Protein AF-A0A7V3FZA0-F1 (afdb_monomer)

Foldseek 3Di:
DDALQVVDDDFPDQDAPPPDPDQCDVVHSCDPPDDDQQAAADFQPLSVRPLQSVLLVCLQVLSLVSSLVSLVSNLVNNVLDDQSNLQSQLSNLCSQLSSCVVVVNQQSNLVSLQSSLVSLPPHPCDTSQDRSVVSNVVSNCCNVPNQDPPHDHDDGHDRPPDD

Radius of gyration: 15.25 Å; Cα contacts (8 Å, |Δi|>4): 244; chains: 1; bounding box: 34×43×39 Å

Structure (mmCIF, N/CA/C/O backbone):
data_AF-A0A7V3FZA0-F1
#
_entry.id   AF-A0A7V3FZA0-F1
#
loop_
_atom_site.group_PDB
_atom_site.id
_atom_site.type_symbol
_atom_site.label_atom_id
_atom_site.label_alt_id
_atom_site.label_comp_id
_atom_site.label_asym_id
_atom_site.label_entity_id
_atom_site.label_seq_id
_atom_site.pdbx_PDB_ins_code
_atom_site.Cartn_x
_atom_site.Cartn_y
_atom_site.Cartn_z
_atom_site.occupancy
_atom_site.B_iso_or_equiv
_atom_site.auth_seq_id
_atom_site.auth_comp_id
_atom_site.auth_asym_id
_atom_site.auth_atom_id
_atom_site.pdbx_PDB_model_num
ATOM 1 N N . MET A 1 1 ? -14.695 1.472 -9.750 1.00 66.31 1 MET A N 1
ATOM 2 C CA . MET A 1 1 ? -13.378 2.112 -9.561 1.00 66.31 1 MET A CA 1
ATOM 3 C C . MET A 1 1 ? -12.607 1.929 -10.857 1.00 66.31 1 MET A C 1
ATOM 5 O O . MET A 1 1 ? -12.518 0.789 -11.300 1.00 66.31 1 MET A O 1
ATOM 9 N N . ASN A 1 2 ? -12.116 2.993 -11.496 1.00 85.19 2 ASN A N 1
ATOM 10 C CA . ASN A 1 2 ? -11.244 2.815 -12.661 1.00 85.19 2 ASN A CA 1
ATOM 11 C C . ASN A 1 2 ? -9.875 2.332 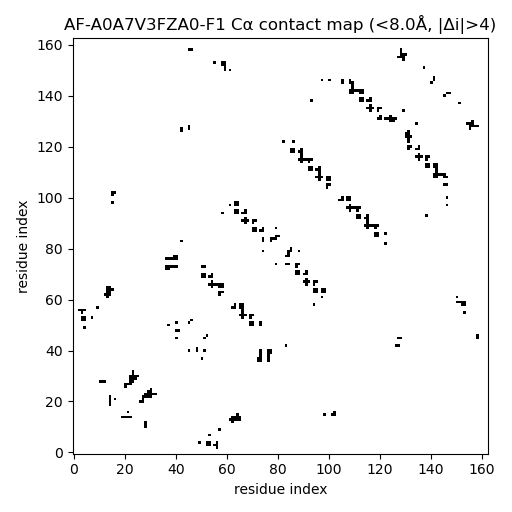-12.184 1.00 85.19 2 ASN A C 1
ATOM 13 O O . ASN A 1 2 ? -9.334 2.863 -11.217 1.00 85.19 2 ASN A O 1
ATOM 17 N N . ARG A 1 3 ? -9.357 1.299 -12.845 1.00 94.19 3 ARG A N 1
ATOM 18 C CA . ARG A 1 3 ? -8.027 0.753 -12.588 1.00 94.19 3 ARG A CA 1
ATOM 19 C C . ARG A 1 3 ? -6.960 1.610 -13.256 1.00 94.19 3 ARG A C 1
ATOM 21 O O . ARG A 1 3 ? -7.174 2.080 -14.371 1.00 94.19 3 ARG A O 1
ATOM 28 N N . LEU A 1 4 ? -5.827 1.784 -12.583 1.00 95.12 4 LEU A N 1
ATOM 29 C CA . LEU A 1 4 ? -4.661 2.514 -13.080 1.00 95.12 4 LEU A CA 1
ATOM 30 C C . LEU A 1 4 ? -3.923 1.712 -14.158 1.00 95.12 4 LEU A C 1
ATOM 32 O O . LEU A 1 4 ? -3.364 2.294 -15.082 1.00 95.12 4 LEU A O 1
ATOM 36 N N . VAL A 1 5 ? -3.965 0.377 -14.076 1.00 95.62 5 VAL A N 1
ATOM 37 C CA . VAL A 1 5 ? -3.334 -0.525 -15.048 1.00 95.62 5 VAL A CA 1
ATOM 38 C C . VAL A 1 5 ? -4.359 -1.547 -15.568 1.00 95.62 5 VAL A C 1
ATOM 40 O O . VAL A 1 5 ? -4.241 -2.744 -15.306 1.00 95.62 5 VAL A O 1
ATOM 43 N N . PRO A 1 6 ? -5.403 -1.119 -16.306 1.00 95.06 6 PRO A N 1
ATOM 44 C CA . PRO A 1 6 ? -6.553 -1.972 -16.623 1.00 95.06 6 PRO A CA 1
ATOM 45 C C . PRO A 1 6 ? -6.228 -3.145 -17.560 1.00 95.06 6 PRO A C 1
ATOM 47 O O . PRO A 1 6 ? -6.966 -4.126 -17.576 1.00 95.06 6 PRO A O 1
ATOM 50 N N . HIS A 1 7 ? -5.136 -3.062 -18.325 1.00 94.75 7 HIS A N 1
ATOM 51 C CA . HIS A 1 7 ? -4.714 -4.112 -19.255 1.00 94.75 7 HIS A CA 1
ATOM 52 C C . HIS A 1 7 ? -4.069 -5.322 -18.559 1.00 94.75 7 HIS A C 1
ATOM 54 O O . HIS A 1 7 ? -4.046 -6.405 -19.139 1.00 94.75 7 HIS A O 1
ATOM 60 N N . LEU A 1 8 ? -3.562 -5.170 -17.328 1.00 94.81 8 LEU A N 1
ATOM 61 C CA . LEU A 1 8 ? -3.079 -6.303 -16.537 1.00 94.81 8 LEU A CA 1
ATOM 62 C C . LEU A 1 8 ? -4.255 -6.942 -15.794 1.00 94.81 8 LEU A C 1
ATOM 64 O O . LEU A 1 8 ? -4.942 -6.229 -15.059 1.00 94.81 8 LEU A O 1
ATOM 68 N N . PRO A 1 9 ? -4.522 -8.249 -15.936 1.00 95.88 9 PRO A N 1
ATOM 69 C CA . PRO A 1 9 ? -5.612 -8.894 -15.214 1.00 95.88 9 PRO A CA 1
ATOM 70 C C . PRO A 1 9 ? -5.324 -8.933 -13.708 1.00 95.88 9 PRO A C 1
ATOM 72 O O . PRO A 1 9 ? -4.178 -9.073 -13.285 1.00 95.88 9 PRO A O 1
ATOM 75 N N . LEU A 1 10 ? -6.374 -8.832 -12.888 1.00 96.50 10 LEU A N 1
ATOM 76 C CA . LEU A 1 10 ? -6.249 -9.151 -11.465 1.00 96.50 10 LEU A CA 1
ATOM 77 C C . LEU A 1 10 ? -6.050 -10.669 -11.299 1.00 96.50 10 LEU A C 1
ATOM 79 O O . LEU A 1 10 ? -6.576 -11.439 -12.109 1.00 96.50 10 LEU A O 1
ATOM 83 N N . PRO A 1 11 ? -5.344 -11.116 -10.247 1.00 95.62 11 PRO A N 1
ATOM 84 C CA . PRO A 1 11 ? -5.223 -12.532 -9.931 1.00 95.62 11 PRO A CA 1
ATOM 85 C C . PRO A 1 11 ? -6.598 -13.203 -9.755 1.00 95.62 11 PRO A C 1
ATOM 87 O O . PRO A 1 11 ? -7.563 -12.554 -9.333 1.00 95.62 11 PRO A O 1
ATOM 90 N N . PRO A 1 12 ? -6.708 -14.519 -10.012 1.00 94.56 12 PRO A N 1
ATOM 91 C CA . PRO A 1 12 ? -7.972 -15.245 -9.882 1.00 94.56 12 PRO A CA 1
ATOM 92 C C . PRO A 1 12 ? -8.510 -15.262 -8.442 1.00 94.56 12 PRO A C 1
ATOM 94 O O . PRO A 1 12 ? -9.707 -15.436 -8.231 1.00 94.56 12 PRO A O 1
ATOM 97 N N . TYR A 1 13 ? -7.643 -15.072 -7.443 1.00 94.31 13 TYR A N 1
ATOM 98 C CA . TYR A 1 13 ? -8.015 -14.919 -6.039 1.00 94.31 13 TYR A CA 1
ATOM 99 C C . TYR A 1 13 ? -6.981 -14.071 -5.298 1.00 94.31 13 TYR A C 1
ATOM 101 O O . TYR A 1 13 ? -5.806 -14.088 -5.653 1.00 94.31 13 TYR A O 1
ATOM 109 N N . GLY A 1 14 ? -7.415 -13.376 -4.244 1.00 96.06 14 GLY A N 1
ATOM 110 C CA . GLY A 1 14 ? -6.511 -12.741 -3.285 1.00 96.06 14 GLY A CA 1
ATOM 111 C C . GLY A 1 14 ? -6.048 -13.747 -2.237 1.00 96.06 14 GLY A C 1
ATOM 112 O O . GLY A 1 14 ? -6.866 -14.437 -1.618 1.00 96.06 14 GLY A O 1
ATOM 113 N N . PHE A 1 15 ? -4.743 -13.860 -2.041 1.00 97.44 15 PHE A N 1
ATOM 114 C CA . PHE A 1 15 ? -4.156 -14.799 -1.108 1.00 97.44 15 PHE A CA 1
ATOM 115 C C . PHE A 1 15 ? -4.384 -14.360 0.337 1.00 97.44 15 PHE A C 1
ATOM 117 O O . PHE A 1 15 ? -4.142 -13.224 0.746 1.00 97.44 15 PHE A O 1
ATOM 124 N N . VAL A 1 16 ? -4.833 -15.319 1.143 1.00 96.12 16 VAL A N 1
ATOM 125 C CA . VAL A 1 16 ? -4.957 -15.178 2.590 1.00 96.12 16 VAL A CA 1
ATOM 126 C C . VAL A 1 16 ? -4.275 -16.392 3.214 1.00 96.12 16 VAL A C 1
ATOM 128 O O . VAL A 1 16 ? -4.744 -17.517 3.001 1.00 96.12 16 VAL A O 1
ATOM 131 N N . PRO A 1 17 ? -3.188 -16.208 3.989 1.00 93.44 17 PRO A N 1
ATOM 132 C CA . PRO A 1 17 ? -2.478 -17.339 4.567 1.00 93.44 17 PRO A CA 1
ATOM 133 C C . PRO A 1 17 ? -3.405 -18.187 5.439 1.00 93.44 17 PRO A C 1
ATOM 135 O O . PRO A 1 17 ? -4.108 -17.647 6.300 1.00 93.44 17 PRO A O 1
ATOM 138 N N . GLY A 1 18 ? -3.389 -19.500 5.198 1.00 92.19 18 GLY A N 1
ATOM 139 C CA . GLY A 1 18 ? -4.248 -20.484 5.860 1.00 92.19 18 GLY A CA 1
ATOM 140 C C . GLY A 1 18 ? -5.624 -20.693 5.216 1.00 92.19 18 GLY A C 1
ATOM 141 O O . GLY A 1 18 ? -6.396 -21.483 5.746 1.00 92.19 18 GLY A O 1
ATOM 142 N N . ARG A 1 19 ? -5.951 -20.010 4.107 1.00 91.19 19 ARG A N 1
ATOM 143 C CA . ARG A 1 19 ? -7.230 -20.200 3.391 1.00 91.19 19 ARG A CA 1
ATOM 144 C C . ARG A 1 19 ? -7.077 -20.809 2.002 1.00 91.19 19 ARG A C 1
ATOM 146 O O . ARG A 1 19 ? -7.845 -21.695 1.650 1.00 91.19 19 ARG A O 1
ATOM 153 N N . ASN A 1 20 ? -6.092 -20.348 1.234 1.00 90.75 20 ASN A N 1
ATOM 154 C CA . ASN A 1 20 ? -5.901 -20.754 -0.160 1.00 90.75 20 ASN A CA 1
ATOM 155 C C . ASN A 1 20 ? -4.471 -21.274 -0.370 1.00 90.75 20 ASN A C 1
ATOM 157 O O . ASN A 1 20 ? -3.600 -21.075 0.481 1.00 90.75 20 ASN A O 1
ATOM 161 N N . VAL A 1 21 ? -4.219 -21.911 -1.517 1.00 92.44 21 VAL A N 1
ATOM 162 C CA . VAL A 1 21 ? -2.866 -22.319 -1.924 1.00 92.44 21 VAL A CA 1
ATOM 163 C C . VAL A 1 21 ? -1.978 -21.082 -2.053 1.00 92.44 21 VAL A C 1
ATOM 165 O O . VAL A 1 21 ? -2.390 -20.054 -2.602 1.00 92.44 21 VAL A O 1
ATOM 168 N N . HIS A 1 22 ? -0.761 -21.185 -1.521 1.00 94.25 22 HIS A N 1
ATOM 169 C CA . HIS A 1 22 ? 0.222 -20.111 -1.591 1.00 94.25 22 HIS A CA 1
ATOM 170 C C . HIS A 1 22 ? 0.546 -19.774 -3.058 1.00 94.25 22 HIS A C 1
ATOM 172 O O . HIS A 1 22 ? 0.790 -20.706 -3.826 1.00 94.25 22 HIS A O 1
ATOM 178 N N . PRO A 1 23 ? 0.594 -18.491 -3.467 1.00 93.56 23 PRO A N 1
ATOM 179 C CA . PRO A 1 23 ? 0.698 -18.115 -4.878 1.00 93.56 23 PRO A CA 1
ATOM 180 C C . PRO A 1 23 ? 1.907 -18.701 -5.604 1.00 93.56 23 PRO A C 1
ATOM 182 O O . PRO A 1 23 ? 1.784 -19.063 -6.766 1.00 93.56 23 PRO A O 1
ATOM 185 N N . HIS A 1 24 ? 3.039 -18.867 -4.919 1.00 91.62 24 HIS A N 1
ATOM 186 C CA . HIS A 1 24 ? 4.264 -19.429 -5.504 1.00 91.62 24 HIS A CA 1
ATOM 187 C C . HIS A 1 24 ? 4.402 -20.954 -5.388 1.00 91.62 24 HIS A C 1
ATOM 189 O O . HIS A 1 24 ? 5.401 -21.506 -5.836 1.00 91.62 24 HIS A O 1
ATOM 195 N N . HIS A 1 25 ? 3.447 -21.653 -4.770 1.00 92.50 25 HIS A N 1
ATOM 196 C CA . HIS A 1 25 ? 3.469 -23.119 -4.673 1.00 92.50 25 HIS A CA 1
ATOM 197 C C . HIS A 1 25 ? 2.713 -23.758 -5.842 1.00 92.50 25 HIS A C 1
ATOM 199 O O . HIS A 1 25 ? 1.873 -23.086 -6.437 1.00 92.50 25 HIS A O 1
ATOM 205 N N . PRO A 1 26 ? 2.934 -25.051 -6.153 1.00 93.62 26 PRO A N 1
ATOM 206 C CA . PRO A 1 26 ? 2.152 -25.757 -7.165 1.00 93.62 26 PRO A CA 1
ATOM 207 C C . PRO A 1 26 ? 0.640 -25.552 -6.994 1.00 93.62 26 PRO A C 1
ATOM 209 O O . PRO A 1 26 ? 0.094 -25.781 -5.916 1.00 93.62 26 PRO A O 1
ATOM 212 N N . GLY A 1 27 ? -0.026 -25.096 -8.060 1.00 89.25 27 GLY A N 1
ATOM 213 C CA . GLY A 1 27 ? -1.455 -24.747 -8.052 1.00 89.25 27 GLY A CA 1
ATOM 214 C C . GLY A 1 27 ? -1.778 -23.319 -7.588 1.00 89.25 27 GLY A C 1
ATOM 215 O O . GLY A 1 27 ? -2.943 -22.928 -7.605 1.00 89.25 27 GLY A O 1
ATOM 216 N N . GLY A 1 28 ? -0.774 -22.536 -7.191 1.00 93.06 28 GLY A N 1
ATOM 217 C CA . GLY A 1 28 ? -0.893 -21.109 -6.909 1.00 93.06 28 GLY A CA 1
ATOM 218 C C . GLY A 1 28 ? -0.853 -20.247 -8.174 1.00 93.06 28 GLY A C 1
ATOM 219 O O . GLY A 1 28 ? -0.285 -20.636 -9.194 1.00 93.06 28 GLY A O 1
ATOM 220 N N . HIS A 1 29 ? -1.445 -19.052 -8.109 1.00 92.31 29 HIS A N 1
ATOM 221 C CA . HIS A 1 29 ? -1.601 -18.173 -9.278 1.00 92.31 29 HIS A CA 1
ATOM 222 C C . HIS A 1 29 ? -0.309 -17.489 -9.767 1.00 92.31 29 HIS A C 1
ATOM 224 O O . HIS A 1 29 ? -0.332 -16.842 -10.809 1.00 92.31 29 HIS A O 1
ATOM 230 N N . SER A 1 30 ? 0.800 -17.644 -9.041 1.00 90.38 30 SER A N 1
ATOM 231 C CA . SER A 1 30 ? 2.135 -17.141 -9.399 1.00 90.38 30 SER A CA 1
ATOM 232 C C . SER A 1 30 ? 3.166 -18.275 -9.476 1.00 90.38 30 SER A C 1
ATOM 234 O O . SER A 1 30 ? 4.373 -18.040 -9.390 1.00 90.38 30 SER A O 1
ATOM 236 N N . HIS A 1 31 ? 2.711 -19.527 -9.576 1.00 90.94 31 HIS A N 1
ATOM 237 C CA . HIS A 1 31 ? 3.586 -20.689 -9.633 1.00 90.94 31 HIS A CA 1
ATOM 238 C C . HIS A 1 31 ? 4.310 -20.754 -10.978 1.00 90.94 31 HIS A C 1
ATOM 240 O O . HIS A 1 31 ? 3.675 -20.747 -12.029 1.00 90.94 31 HIS A O 1
ATOM 246 N N . GLY A 1 32 ? 5.641 -20.835 -10.940 1.00 86.25 32 GLY A N 1
ATOM 247 C CA . GLY A 1 32 ? 6.474 -20.852 -12.145 1.00 86.25 32 GLY A CA 1
ATOM 248 C C . GLY A 1 32 ? 6.594 -19.499 -12.854 1.00 86.25 32 GLY A C 1
ATOM 249 O O . GLY A 1 32 ? 7.241 -19.432 -13.893 1.00 86.25 32 GLY A O 1
ATOM 250 N N . ALA A 1 33 ? 6.009 -18.427 -12.307 1.00 85.12 33 ALA A N 1
ATOM 251 C CA . ALA A 1 33 ? 6.253 -17.078 -12.799 1.00 85.12 33 ALA A CA 1
ATOM 252 C C . ALA A 1 33 ? 7.701 -16.666 -12.490 1.00 85.12 33 ALA A C 1
ATOM 254 O O . ALA A 1 33 ? 8.181 -16.860 -11.369 1.00 85.12 33 ALA A O 1
ATOM 255 N N . GLU A 1 34 ? 8.395 -16.090 -13.472 1.00 77.44 34 GLU A N 1
ATOM 256 C CA . GLU A 1 34 ? 9.719 -15.516 -13.246 1.00 77.44 34 GLU A CA 1
ATOM 257 C C . GLU A 1 34 ? 9.612 -14.298 -12.323 1.00 77.44 34 GLU A C 1
ATOM 259 O O . GLU A 1 34 ? 8.917 -13.325 -12.618 1.00 77.44 34 GLU A O 1
ATOM 264 N N . HIS A 1 35 ? 10.328 -14.336 -11.200 1.00 68.69 35 HIS A N 1
ATOM 265 C CA . HIS A 1 35 ? 10.501 -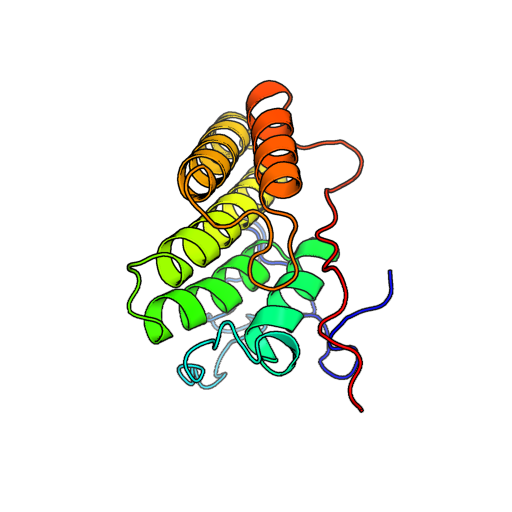13.167 -10.345 1.00 68.69 35 HIS A CA 1
ATOM 266 C C . HIS A 1 35 ? 11.600 -12.272 -10.916 1.00 68.69 35 HIS A C 1
ATOM 268 O O . HIS A 1 35 ? 12.768 -12.378 -10.542 1.00 68.69 35 HIS A O 1
ATOM 274 N N . SER A 1 36 ? 11.230 -11.371 -11.823 1.00 75.75 36 SER A N 1
ATOM 275 C CA . SER A 1 36 ? 12.112 -10.272 -12.207 1.00 75.75 36 SER A CA 1
ATOM 276 C C . SER A 1 36 ? 12.078 -9.186 -11.132 1.00 75.75 36 SER A C 1
ATOM 278 O O . SER A 1 36 ? 11.000 -8.709 -10.770 1.00 75.75 36 SER A O 1
ATOM 280 N N . VAL A 1 37 ? 13.245 -8.755 -10.651 1.00 77.69 37 VAL A N 1
ATOM 281 C CA . VAL A 1 37 ? 13.345 -7.554 -9.812 1.00 77.69 37 VAL A CA 1
ATOM 282 C C . VAL A 1 37 ? 12.885 -6.358 -10.657 1.00 77.69 37 VAL A C 1
ATOM 284 O O . VAL A 1 37 ? 13.453 -6.142 -11.732 1.00 77.69 37 VAL A O 1
ATOM 287 N N . PRO A 1 38 ? 11.857 -5.597 -10.235 1.00 88.38 38 PRO A N 1
ATOM 288 C CA . PRO A 1 38 ? 11.417 -4.441 -11.002 1.00 88.38 38 PRO A CA 1
ATOM 289 C C . PRO A 1 38 ? 12.518 -3.369 -11.017 1.00 88.38 38 PRO A C 1
ATOM 291 O O . PRO A 1 38 ? 13.305 -3.283 -10.069 1.00 88.38 38 PRO A O 1
ATOM 294 N N . PRO A 1 39 ? 12.578 -2.516 -12.054 1.00 88.94 39 PRO A N 1
ATOM 295 C CA . PRO A 1 39 ? 13.439 -1.344 -12.000 1.00 88.94 39 PRO A CA 1
ATOM 296 C C . PRO A 1 39 ? 13.052 -0.454 -10.801 1.00 88.94 39 PRO A C 1
ATOM 298 O O . PRO A 1 39 ? 11.875 -0.427 -10.417 1.00 88.94 39 PRO A O 1
ATOM 301 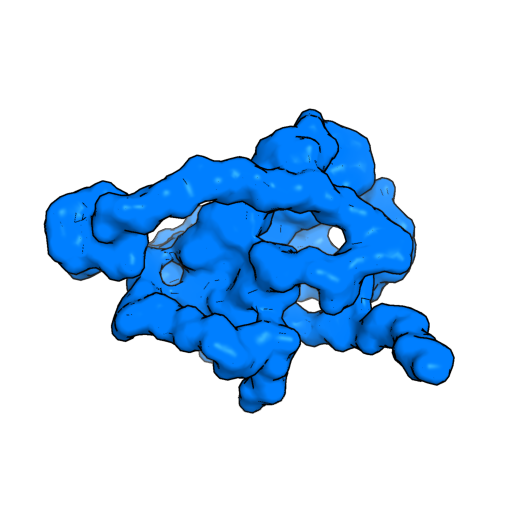N N . PRO A 1 40 ? 14.006 0.287 -10.208 1.00 92.19 40 PRO A N 1
ATOM 302 C CA . PRO A 1 40 ? 13.716 1.177 -9.090 1.00 92.19 40 PRO A CA 1
ATOM 303 C C . PRO A 1 40 ? 12.643 2.217 -9.443 1.00 92.19 40 PRO A C 1
ATOM 305 O O . PRO A 1 40 ? 12.649 2.794 -10.532 1.00 92.19 40 PRO A O 1
ATOM 308 N N . LEU A 1 41 ? 11.738 2.483 -8.500 1.00 94.81 41 LEU A N 1
ATOM 309 C CA . LEU A 1 41 ? 10.746 3.552 -8.605 1.00 94.81 41 LEU A CA 1
ATOM 310 C C . LEU A 1 41 ? 11.442 4.924 -8.592 1.00 94.81 41 LEU A C 1
ATOM 312 O O . LEU A 1 41 ? 12.262 5.196 -7.716 1.00 94.81 41 LEU A O 1
ATOM 316 N N . SER A 1 42 ? 11.082 5.796 -9.535 1.00 94.06 42 SER A N 1
ATOM 317 C CA . SER A 1 42 ? 11.481 7.212 -9.556 1.00 94.06 42 SER A CA 1
ATOM 318 C C . SER A 1 42 ? 10.354 8.072 -8.992 1.00 94.06 42 SER A C 1
ATOM 320 O O . SER A 1 42 ? 9.189 7.887 -9.351 1.00 94.06 42 SER A O 1
ATOM 322 N N . ALA A 1 43 ? 10.701 9.028 -8.128 1.00 91.56 43 ALA A N 1
ATOM 323 C CA . ALA A 1 43 ? 9.740 9.972 -7.563 1.00 91.56 43 ALA A CA 1
ATOM 324 C C . ALA A 1 43 ? 9.204 10.955 -8.617 1.00 91.56 43 ALA A C 1
ATOM 326 O O . ALA A 1 43 ? 8.077 11.427 -8.510 1.00 91.56 43 ALA A O 1
ATOM 327 N N . GLU A 1 44 ? 9.986 11.224 -9.658 1.00 91.25 44 GLU A N 1
ATOM 328 C CA . GLU A 1 44 ? 9.686 12.169 -10.732 1.00 91.25 44 GLU A CA 1
ATOM 329 C C . GLU A 1 44 ? 8.864 11.544 -11.859 1.00 91.25 44 GLU A C 1
ATOM 331 O O . GLU A 1 44 ? 8.334 12.282 -12.678 1.00 91.25 44 GLU A O 1
ATOM 336 N N . ARG A 1 45 ? 8.790 10.207 -11.945 1.00 93.44 45 ARG A N 1
ATOM 337 C CA . ARG A 1 45 ? 8.099 9.467 -13.024 1.00 93.44 45 ARG A CA 1
ATOM 338 C C . ARG A 1 45 ? 7.295 8.278 -12.496 1.00 93.44 45 ARG A C 1
ATOM 340 O O . ARG A 1 45 ? 7.144 7.255 -13.163 1.00 93.44 45 ARG A O 1
ATOM 347 N N . TRP A 1 46 ? 6.781 8.385 -11.274 1.00 94.81 46 TRP A N 1
ATOM 348 C CA . TRP A 1 46 ? 6.098 7.283 -10.586 1.00 94.81 46 TRP A CA 1
ATOM 349 C C . TRP A 1 46 ? 4.872 6.751 -11.338 1.00 94.81 46 TRP A C 1
ATOM 351 O O . TRP A 1 46 ? 4.563 5.564 -11.245 1.00 94.81 46 TRP A O 1
ATOM 361 N N . TRP A 1 47 ? 4.202 7.604 -12.119 1.00 94.44 47 TRP A N 1
ATOM 362 C CA . TRP A 1 47 ? 3.040 7.247 -12.942 1.00 94.44 47 TRP A CA 1
ATOM 363 C C . TRP A 1 47 ? 3.390 6.357 -14.142 1.00 94.44 47 TRP A C 1
ATOM 365 O O . TRP A 1 47 ? 2.498 5.868 -14.826 1.00 94.44 47 TRP A O 1
ATOM 375 N N . GLU A 1 48 ? 4.672 6.138 -14.422 1.00 93.94 48 GLU A N 1
ATOM 376 C CA . GLU A 1 48 ? 5.125 5.182 -15.436 1.00 93.94 48 GLU A CA 1
ATOM 377 C C . GLU A 1 48 ? 5.487 3.824 -14.817 1.00 93.94 48 GLU A C 1
ATOM 379 O O . GLU A 1 48 ? 5.676 2.835 -15.525 1.00 93.94 48 GLU A O 1
ATOM 384 N N . CYS A 1 49 ? 5.576 3.744 -13.484 1.00 95.50 49 CYS A N 1
ATOM 385 C CA . CYS A 1 49 ? 5.958 2.523 -12.792 1.00 95.5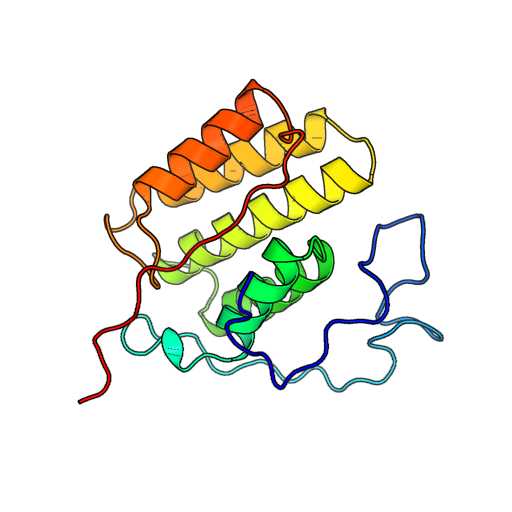0 49 CYS A CA 1
ATOM 386 C C . CYS A 1 49 ? 4.765 1.564 -12.686 1.00 95.50 49 CYS A C 1
ATOM 388 O O . CYS A 1 49 ? 3.986 1.593 -11.732 1.00 95.50 49 CYS A O 1
ATOM 390 N N . VAL A 1 50 ? 4.645 0.670 -13.667 1.00 95.31 50 VAL A N 1
ATOM 391 C CA . VAL A 1 50 ? 3.560 -0.319 -13.735 1.00 95.31 50 VAL A CA 1
ATOM 392 C C . VAL A 1 50 ? 3.416 -1.156 -12.450 1.00 95.31 50 VAL A C 1
ATOM 394 O O . VAL A 1 50 ? 2.290 -1.236 -11.957 1.00 95.31 50 VAL A O 1
ATOM 397 N N . PRO A 1 51 ? 4.480 -1.725 -11.838 1.00 96.00 51 PRO A N 1
ATOM 398 C CA . PRO A 1 51 ? 4.338 -2.483 -10.589 1.00 96.00 51 PRO A CA 1
ATOM 399 C C . PRO A 1 51 ? 3.775 -1.650 -9.430 1.00 96.00 51 PRO A C 1
ATOM 401 O O . PRO A 1 51 ? 2.981 -2.148 -8.634 1.00 96.00 51 PRO A O 1
ATOM 404 N N . TYR A 1 52 ? 4.142 -0.367 -9.356 1.00 97.62 52 TYR A N 1
ATOM 405 C CA . TYR A 1 52 ? 3.657 0.544 -8.321 1.00 97.62 52 TYR A CA 1
ATOM 406 C C . TYR A 1 52 ? 2.154 0.798 -8.468 1.00 97.62 52 TYR A C 1
ATOM 408 O O . TYR A 1 52 ? 1.392 0.597 -7.517 1.00 97.62 52 TYR A O 1
ATOM 416 N N . LEU A 1 53 ? 1.731 1.170 -9.680 1.00 97.19 53 LEU A N 1
ATOM 417 C CA . LEU A 1 53 ? 0.332 1.438 -10.013 1.00 97.19 53 LEU A CA 1
ATOM 418 C C . LEU A 1 53 ? -0.543 0.185 -9.904 1.00 97.19 53 LEU A C 1
ATOM 420 O O . LEU A 1 53 ? -1.667 0.251 -9.406 1.00 97.19 53 LEU A O 1
ATOM 424 N N . PHE A 1 54 ? -0.027 -0.971 -10.321 1.00 97.38 54 PHE A N 1
ATOM 425 C CA . PHE A 1 54 ? -0.746 -2.234 -10.203 1.00 97.38 54 PHE A CA 1
ATOM 426 C C . PHE A 1 54 ? -0.897 -2.670 -8.738 1.00 97.38 54 PHE A C 1
ATOM 428 O O . PHE A 1 54 ? -1.949 -3.181 -8.369 1.00 97.38 54 PHE A O 1
ATOM 435 N N . GLY A 1 55 ? 0.078 -2.387 -7.866 1.00 98.12 55 GLY A N 1
ATOM 436 C CA . GLY A 1 55 ? -0.077 -2.576 -6.418 1.00 98.12 55 GLY A CA 1
ATOM 437 C C . GLY A 1 55 ? -1.247 -1.775 -5.828 1.00 98.12 55 GLY A C 1
ATOM 438 O O . GLY A 1 55 ? -1.986 -2.284 -4.984 1.00 98.12 55 GLY A O 1
ATOM 439 N N . ILE A 1 56 ? -1.486 -0.554 -6.321 1.00 98.38 56 ILE A N 1
ATOM 440 C CA . ILE A 1 56 ? -2.641 0.271 -5.924 1.00 98.38 56 ILE A CA 1
ATOM 441 C C . ILE A 1 56 ? -3.951 -0.357 -6.418 1.00 98.38 56 ILE A C 1
ATOM 443 O O . ILE A 1 56 ? -4.906 -0.466 -5.646 1.00 98.38 56 ILE A O 1
ATOM 447 N N . ASP A 1 57 ? -3.992 -0.829 -7.669 1.00 98.25 57 ASP A N 1
ATOM 448 C CA . ASP A 1 57 ? -5.140 -1.576 -8.198 1.00 98.25 57 ASP A CA 1
ATOM 449 C C . ASP A 1 57 ? -5.458 -2.804 -7.338 1.00 98.25 57 ASP A C 1
ATOM 451 O O . ASP A 1 57 ? -6.612 -3.001 -6.951 1.00 98.25 57 ASP A O 1
ATOM 455 N N . LEU A 1 58 ? -4.440 -3.609 -7.018 1.00 98.56 58 LEU A N 1
ATOM 456 C CA . LEU A 1 58 ? -4.558 -4.809 -6.192 1.00 98.56 58 LEU A CA 1
ATOM 457 C C . LEU A 1 58 ? -5.121 -4.470 -4.809 1.00 98.56 58 LEU A C 1
ATOM 459 O O . LEU A 1 58 ? -6.105 -5.079 -4.379 1.00 98.56 58 LEU A O 1
ATOM 463 N N . PHE A 1 59 ? -4.566 -3.455 -4.141 1.00 98.62 59 PHE A N 1
ATOM 464 C CA . PHE A 1 59 ? -5.045 -3.010 -2.834 1.00 98.62 59 PHE A CA 1
ATOM 465 C C . PHE A 1 59 ? -6.517 -2.585 -2.892 1.00 98.62 59 PHE A C 1
ATOM 467 O O . PHE A 1 59 ? -7.331 -3.070 -2.106 1.00 98.62 59 PHE A O 1
ATOM 474 N N . ASN A 1 60 ? -6.876 -1.743 -3.865 1.00 98.12 60 ASN A N 1
ATOM 475 C CA . ASN A 1 60 ? -8.232 -1.211 -4.023 1.00 98.12 60 ASN A CA 1
ATOM 476 C C . ASN A 1 60 ? -9.277 -2.285 -4.355 1.00 98.12 60 ASN A C 1
ATOM 478 O O . ASN A 1 60 ? -10.465 -2.079 -4.116 1.00 98.12 60 ASN A O 1
ATOM 482 N N . HIS A 1 61 ? -8.849 -3.437 -4.877 1.00 97.56 61 HIS A N 1
ATOM 483 C CA . HIS A 1 61 ? -9.713 -4.592 -5.136 1.00 97.56 61 HIS A CA 1
ATOM 484 C C . HIS A 1 61 ? -9.613 -5.671 -4.041 1.00 97.56 61 HIS A C 1
ATOM 486 O O . HIS A 1 61 ? -10.213 -6.739 -4.154 1.00 97.56 61 HIS A O 1
ATOM 492 N N . GLY A 1 62 ? -8.896 -5.397 -2.948 1.00 97.19 62 GLY A N 1
ATOM 493 C CA . GLY A 1 62 ? -8.818 -6.269 -1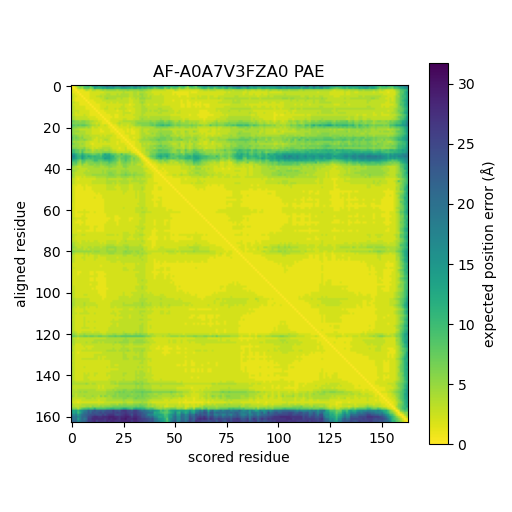.780 1.00 97.19 62 GLY A CA 1
ATOM 494 C C . GLY A 1 62 ? -7.829 -7.434 -1.894 1.00 97.19 62 GLY A C 1
ATOM 495 O O . GLY A 1 62 ? -7.917 -8.357 -1.075 1.00 97.19 62 GLY A O 1
ATOM 496 N N . TYR A 1 63 ? -6.910 -7.381 -2.864 1.00 98.19 63 TYR A N 1
ATOM 497 C CA . TYR A 1 63 ? -5.776 -8.293 -3.073 1.00 98.19 63 TYR A CA 1
ATOM 498 C C . TYR A 1 63 ? -4.569 -7.802 -2.265 1.00 98.19 63 TYR A C 1
ATOM 500 O O . TYR A 1 63 ? -3.540 -7.382 -2.792 1.00 98.19 63 TYR A O 1
ATOM 508 N N . TYR A 1 64 ? -4.747 -7.739 -0.944 1.00 98.56 64 TYR A N 1
ATOM 509 C CA . TYR A 1 64 ? -3.798 -7.054 -0.067 1.00 98.56 64 TYR A CA 1
ATOM 510 C C . TYR A 1 64 ? -2.434 -7.743 -0.002 1.00 98.56 64 TYR A C 1
ATOM 512 O O . TYR A 1 64 ? -1.424 -7.067 0.147 1.00 98.56 64 TYR A O 1
ATOM 520 N N . TRP A 1 65 ? -2.384 -9.072 -0.104 1.00 98.25 65 TRP A N 1
ATOM 521 C CA . TRP A 1 65 ? -1.105 -9.778 -0.106 1.00 98.25 65 TRP A CA 1
ATOM 522 C C . TRP A 1 65 ? -0.344 -9.530 -1.411 1.00 98.25 65 TRP A C 1
ATOM 524 O O . TRP A 1 65 ? 0.848 -9.262 -1.395 1.00 98.25 65 TRP A O 1
ATOM 534 N N . GLU A 1 66 ? -1.036 -9.521 -2.542 1.00 98.19 66 GLU A N 1
ATOM 535 C CA . GLU A 1 66 ? -0.420 -9.263 -3.840 1.00 98.19 66 GLU A CA 1
ATOM 536 C C . GLU A 1 66 ? 0.057 -7.810 -3.951 1.00 98.19 66 GLU A C 1
ATOM 538 O O . GLU A 1 66 ? 1.130 -7.550 -4.492 1.00 98.19 66 GLU A O 1
ATOM 543 N N . ALA A 1 67 ? -0.699 -6.862 -3.386 1.00 98.50 67 ALA A N 1
ATOM 544 C CA . ALA A 1 67 ? -0.259 -5.475 -3.257 1.00 98.50 67 ALA A CA 1
ATOM 545 C C . ALA A 1 67 ? 1.001 -5.356 -2.384 1.00 98.50 67 ALA A C 1
ATOM 547 O O . ALA A 1 67 ? 1.926 -4.626 -2.739 1.00 98.50 67 ALA A O 1
ATOM 548 N N . HIS A 1 68 ? 1.056 -6.096 -1.266 1.00 98.50 68 HIS A N 1
ATOM 549 C CA . HIS A 1 68 ? 2.255 -6.198 -0.427 1.00 98.50 68 HIS A CA 1
ATOM 550 C C . HIS A 1 68 ? 3.447 -6.644 -1.272 1.00 98.50 68 HIS A C 1
ATOM 552 O O . HIS A 1 68 ? 4.454 -5.941 -1.281 1.00 98.50 68 HIS A O 1
ATOM 558 N N . GLU A 1 69 ? 3.350 -7.772 -1.976 1.00 96.75 69 GLU A N 1
ATOM 559 C CA . GLU A 1 69 ? 4.476 -8.328 -2.741 1.00 96.75 69 GLU A CA 1
ATOM 560 C C . GLU A 1 69 ? 4.949 -7.377 -3.847 1.00 96.75 69 GLU A C 1
ATOM 562 O O . GLU A 1 69 ? 6.151 -7.141 -3.992 1.00 96.75 69 GLU A O 1
ATOM 567 N N . ALA A 1 70 ? 4.011 -6.766 -4.581 1.00 96.06 70 ALA A N 1
ATOM 568 C CA . ALA A 1 70 ? 4.329 -5.796 -5.627 1.00 96.06 70 ALA A CA 1
ATOM 569 C C . ALA A 1 70 ? 5.159 -4.621 -5.079 1.00 96.06 70 ALA A C 1
ATOM 571 O O . ALA A 1 70 ? 6.149 -4.202 -5.687 1.00 96.06 70 ALA A O 1
ATOM 572 N N . TRP A 1 71 ? 4.790 -4.106 -3.904 1.00 98.31 71 TRP A N 1
ATOM 573 C CA . TRP A 1 71 ? 5.521 -3.018 -3.261 1.00 98.31 71 TRP A CA 1
ATOM 574 C C . TRP A 1 71 ? 6.803 -3.474 -2.555 1.00 98.31 71 TRP A C 1
ATOM 576 O O . TRP A 1 71 ? 7.750 -2.693 -2.504 1.00 98.31 71 TRP A O 1
ATOM 586 N N . GLU A 1 72 ? 6.887 -4.709 -2.051 1.00 97.44 72 GLU A N 1
ATOM 587 C CA . GLU A 1 72 ? 8.116 -5.275 -1.471 1.00 97.44 72 GLU A CA 1
ATOM 588 C C . GLU A 1 72 ? 9.219 -5.395 -2.533 1.00 97.44 72 GLU A C 1
ATOM 590 O O . GLU A 1 72 ? 10.356 -4.993 -2.274 1.00 97.44 72 GLU A O 1
ATOM 595 N N . GLY A 1 73 ? 8.880 -5.828 -3.753 1.00 95.19 73 GLY A N 1
ATOM 596 C CA . GLY A 1 73 ? 9.821 -5.847 -4.878 1.00 95.19 73 GLY A CA 1
ATOM 597 C C . GLY A 1 73 ? 10.404 -4.461 -5.186 1.00 95.19 73 GLY A C 1
ATOM 598 O O . GLY A 1 73 ? 11.620 -4.308 -5.315 1.00 95.19 73 GLY A O 1
ATOM 599 N N . LEU A 1 74 ? 9.559 -3.424 -5.220 1.00 97.19 74 LEU A N 1
ATOM 600 C CA . LEU A 1 74 ? 10.008 -2.036 -5.401 1.00 97.19 74 LEU A CA 1
ATOM 601 C C . LEU A 1 74 ? 10.816 -1.524 -4.206 1.00 97.19 74 LEU A C 1
ATOM 603 O O . LEU A 1 74 ? 11.820 -0.841 -4.385 1.00 97.19 74 LEU A O 1
ATOM 607 N N . TRP A 1 75 ? 10.410 -1.866 -2.983 1.00 97.94 75 TRP A N 1
ATOM 608 C CA . TRP A 1 75 ? 11.112 -1.467 -1.765 1.00 97.94 75 TRP A CA 1
ATOM 609 C C . TRP A 1 75 ? 12.546 -2.005 -1.746 1.00 97.94 75 TRP A C 1
ATOM 611 O O . TRP A 1 75 ? 13.467 -1.281 -1.362 1.00 97.94 75 TRP A O 1
ATOM 621 N N . GLN A 1 76 ? 12.747 -3.240 -2.214 1.00 96.12 76 GLN A N 1
ATOM 622 C CA . GLN A 1 76 ? 14.070 -3.831 -2.410 1.00 96.12 76 GLN A CA 1
ATOM 623 C C . GLN A 1 76 ? 14.851 -3.124 -3.525 1.00 96.12 76 GLN A C 1
ATOM 625 O O . GLN A 1 76 ? 15.990 -2.721 -3.291 1.00 96.12 76 GLN A O 1
ATOM 630 N N . ALA A 1 77 ? 14.236 -2.914 -4.694 1.00 95.19 77 ALA A N 1
ATOM 631 C CA . ALA A 1 77 ? 14.872 -2.249 -5.835 1.00 95.19 77 ALA A CA 1
ATOM 632 C C . ALA A 1 77 ? 15.312 -0.804 -5.527 1.00 95.19 77 ALA A C 1
ATOM 634 O O . ALA A 1 77 ? 16.351 -0.355 -6.002 1.00 95.19 77 ALA A O 1
ATOM 635 N N . CYS A 1 78 ? 14.565 -0.085 -4.685 1.00 95.38 78 CYS A N 1
ATOM 636 C CA . CYS A 1 78 ? 14.884 1.274 -4.238 1.00 95.38 78 CYS A CA 1
ATOM 637 C C . CYS A 1 78 ? 15.877 1.334 -3.061 1.00 95.38 78 CYS A C 1
ATOM 639 O O . CYS A 1 78 ? 16.077 2.404 -2.491 1.00 95.38 78 CYS A O 1
ATOM 641 N N . GLY A 1 79 ? 16.469 0.210 -2.644 1.00 95.25 79 GLY A N 1
ATOM 642 C CA . GLY A 1 79 ? 17.483 0.190 -1.585 1.00 95.25 79 GLY A CA 1
ATOM 643 C C . GLY A 1 79 ? 16.939 0.271 -0.155 1.00 95.25 79 GLY A C 1
ATOM 644 O O . GLY A 1 79 ? 17.720 0.407 0.778 1.00 95.25 79 GLY A O 1
ATOM 645 N N . ARG A 1 80 ? 15.619 0.136 0.050 1.00 95.75 80 ARG A N 1
ATOM 646 C CA . ARG A 1 80 ? 14.934 -0.047 1.353 1.00 95.75 80 ARG A CA 1
ATOM 647 C C . ARG A 1 80 ? 14.983 1.124 2.343 1.00 95.75 80 ARG A C 1
ATOM 649 O O . ARG A 1 80 ? 14.257 1.096 3.343 1.00 95.75 80 ARG A O 1
ATOM 656 N N . GLU A 1 81 ? 15.784 2.142 2.061 1.00 93.94 81 GLU A N 1
ATOM 657 C CA . GLU A 1 81 ? 16.069 3.287 2.926 1.00 93.94 81 GLU A CA 1
ATOM 658 C C . GLU A 1 81 ? 15.568 4.614 2.325 1.00 93.94 81 GLU A C 1
ATOM 660 O O . GLU A 1 81 ? 14.935 4.650 1.267 1.00 93.94 81 GLU A O 1
ATOM 665 N N . GLY A 1 82 ? 15.799 5.719 3.038 1.00 96.62 82 GLY A N 1
ATOM 666 C CA . GLY A 1 82 ? 15.390 7.056 2.607 1.00 96.62 82 GLY A CA 1
ATOM 667 C C . GLY A 1 82 ? 13.872 7.265 2.573 1.00 96.62 82 GLY A C 1
ATOM 668 O O . 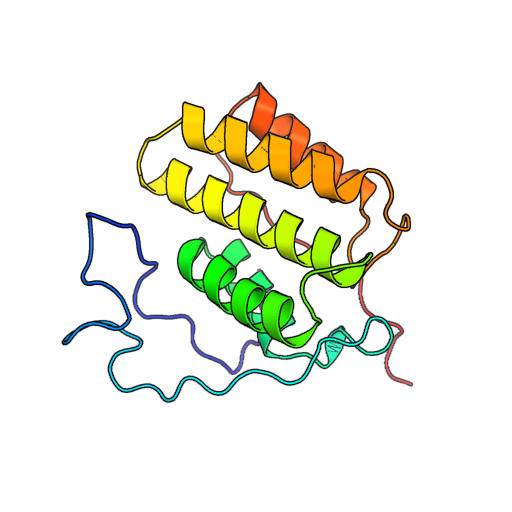GLY A 1 82 ? 13.091 6.508 3.153 1.00 96.62 82 GLY A O 1
ATOM 669 N N . GLU A 1 83 ? 13.436 8.339 1.918 1.00 97.56 83 GLU A N 1
ATOM 670 C CA . GLU A 1 83 ? 12.013 8.688 1.776 1.00 97.56 83 GLU A CA 1
ATOM 671 C C . GLU A 1 83 ? 11.238 7.627 0.993 1.00 97.56 83 GLU A C 1
ATOM 673 O O . GLU A 1 83 ? 10.214 7.140 1.469 1.00 97.56 83 GLU A O 1
ATOM 678 N N . MET A 1 84 ? 11.784 7.197 -0.148 1.00 97.38 84 MET A N 1
ATOM 679 C CA . MET A 1 84 ? 11.212 6.146 -0.993 1.00 97.38 84 MET A CA 1
ATOM 680 C C . MET A 1 84 ? 11.011 4.841 -0.213 1.00 97.38 84 MET A C 1
ATOM 682 O O . MET A 1 84 ? 9.920 4.265 -0.206 1.00 97.38 84 MET A O 1
ATOM 686 N N . GLY A 1 85 ? 12.050 4.400 0.504 1.00 97.88 85 GLY A N 1
ATOM 687 C CA . GLY A 1 85 ? 12.006 3.184 1.303 1.00 97.88 85 GLY A CA 1
ATOM 688 C C . GLY A 1 85 ? 10.985 3.263 2.435 1.00 97.88 85 GLY A C 1
ATOM 689 O O . GLY A 1 85 ? 10.209 2.327 2.631 1.00 97.88 85 GLY A O 1
ATOM 690 N N . ARG A 1 86 ? 10.937 4.388 3.162 1.00 98.44 86 ARG A N 1
ATOM 691 C CA . ARG A 1 86 ? 9.933 4.625 4.214 1.00 98.44 86 ARG A CA 1
ATOM 692 C C . ARG A 1 86 ? 8.515 4.629 3.650 1.00 98.44 86 ARG A C 1
ATOM 694 O O . ARG A 1 86 ? 7.645 3.968 4.220 1.00 98.44 86 ARG A O 1
ATOM 701 N N . PHE A 1 87 ? 8.298 5.305 2.525 1.00 98.62 87 PHE A N 1
ATOM 702 C CA . PHE A 1 87 ? 6.990 5.396 1.892 1.00 98.62 87 PHE A CA 1
ATOM 703 C C . PHE A 1 87 ? 6.460 4.025 1.463 1.00 98.62 87 PHE A C 1
ATOM 705 O O . PHE A 1 87 ? 5.373 3.630 1.893 1.00 98.62 87 PHE A O 1
ATOM 712 N N . LEU A 1 88 ? 7.250 3.273 0.685 1.00 98.62 88 LEU A N 1
ATOM 713 C CA . LEU A 1 88 ? 6.885 1.932 0.218 1.00 98.62 88 LEU A CA 1
ATOM 714 C C . LEU A 1 88 ? 6.669 0.978 1.394 1.00 98.62 88 LEU A C 1
ATOM 716 O O . LEU A 1 88 ? 5.684 0.245 1.428 1.00 98.62 88 LEU A O 1
ATOM 720 N N . LYS A 1 89 ? 7.523 1.041 2.422 1.00 98.75 89 LYS A N 1
ATOM 721 C CA . LYS A 1 89 ? 7.345 0.245 3.642 1.00 98.75 89 LYS A CA 1
ATOM 722 C C . LYS A 1 89 ? 6.043 0.581 4.370 1.00 98.75 89 LYS A C 1
ATOM 724 O O . LYS A 1 89 ? 5.430 -0.322 4.937 1.00 98.75 89 LYS A O 1
ATOM 729 N N . GLY A 1 90 ? 5.602 1.838 4.352 1.00 98.75 90 GLY A N 1
ATOM 730 C CA . GLY A 1 90 ? 4.297 2.233 4.878 1.00 98.75 90 GLY A CA 1
ATOM 731 C C . GLY A 1 90 ? 3.147 1.569 4.117 1.00 98.75 90 GLY A C 1
ATOM 732 O O . GLY A 1 90 ? 2.283 0.955 4.744 1.00 98.75 90 GLY A O 1
ATOM 733 N N . LEU A 1 91 ? 3.189 1.584 2.779 1.00 98.81 91 LEU A N 1
ATOM 734 C CA . LEU A 1 91 ? 2.193 0.911 1.934 1.00 98.81 91 LEU A CA 1
ATOM 735 C C . LEU A 1 91 ? 2.168 -0.604 2.184 1.00 98.81 91 LEU A C 1
ATOM 737 O O . LEU A 1 91 ? 1.101 -1.173 2.408 1.00 98.81 91 LEU A O 1
ATOM 741 N N . ILE A 1 92 ? 3.340 -1.242 2.267 1.00 98.88 92 ILE A N 1
ATOM 742 C CA . ILE A 1 92 ? 3.487 -2.664 2.618 1.00 98.88 92 ILE A CA 1
ATOM 743 C C . ILE A 1 92 ? 2.854 -2.961 3.986 1.00 98.88 92 ILE A C 1
ATOM 745 O O . ILE A 1 92 ? 2.141 -3.950 4.154 1.00 98.88 92 ILE A O 1
ATOM 749 N N . LYS A 1 93 ? 3.066 -2.102 4.994 1.00 98.88 93 LYS A N 1
ATOM 750 C CA . LYS A 1 93 ? 2.438 -2.278 6.313 1.00 98.88 93 LYS A CA 1
ATOM 751 C C . LYS A 1 93 ? 0.923 -2.110 6.250 1.00 98.88 93 LYS A C 1
ATOM 753 O O . LYS A 1 93 ? 0.224 -2.909 6.870 1.00 98.88 93 LYS A O 1
ATOM 758 N N . LEU A 1 94 ? 0.411 -1.140 5.499 1.00 98.88 94 LEU A N 1
ATOM 759 C CA . LEU A 1 94 ? -1.029 -0.960 5.326 1.00 98.88 94 LEU A CA 1
ATOM 760 C C . LEU A 1 94 ? -1.670 -2.157 4.596 1.00 98.88 94 LEU A C 1
ATOM 762 O O . LEU A 1 94 ? -2.706 -2.658 5.031 1.00 98.88 94 LEU A O 1
ATOM 766 N N . ALA A 1 95 ? -1.020 -2.686 3.558 1.00 98.81 95 ALA A N 1
ATOM 767 C CA . ALA A 1 95 ? -1.417 -3.926 2.891 1.00 98.81 95 ALA A CA 1
ATOM 768 C C . ALA A 1 95 ? -1.421 -5.119 3.859 1.00 98.81 95 ALA A C 1
ATOM 770 O O . ALA A 1 95 ? -2.409 -5.851 3.951 1.00 98.81 95 ALA A O 1
ATOM 771 N N . ALA A 1 96 ? -0.375 -5.269 4.673 1.00 98.75 96 ALA A N 1
ATOM 772 C CA . ALA A 1 96 ? -0.330 -6.300 5.703 1.00 98.75 96 ALA A CA 1
ATOM 773 C C . ALA A 1 96 ? -1.490 -6.170 6.709 1.00 98.75 96 ALA A C 1
ATOM 775 O O . ALA A 1 96 ? -2.052 -7.192 7.105 1.00 98.75 96 ALA A O 1
ATOM 776 N N . ALA A 1 97 ? -1.910 -4.952 7.078 1.00 98.81 97 ALA A N 1
ATOM 777 C CA . ALA A 1 97 ? -3.117 -4.746 7.884 1.00 98.81 97 ALA A CA 1
ATOM 778 C C . ALA A 1 97 ? -4.370 -5.296 7.175 1.00 98.81 97 ALA A C 1
ATOM 780 O O . ALA A 1 97 ? -5.155 -6.008 7.799 1.00 98.81 97 ALA A O 1
ATOM 781 N N . GLY A 1 98 ? -4.514 -5.078 5.864 1.00 98.62 98 GLY A N 1
ATOM 782 C CA . GLY A 1 98 ? -5.592 -5.664 5.058 1.00 98.62 98 GLY A CA 1
ATOM 783 C C . GLY A 1 98 ? -5.560 -7.196 5.032 1.00 98.62 98 GLY A C 1
ATOM 784 O O . GLY A 1 98 ? -6.596 -7.852 5.180 1.00 98.62 98 GLY A O 1
ATOM 785 N N . VAL A 1 99 ? -4.370 -7.802 4.952 1.00 98.50 99 VAL A N 1
ATOM 786 C CA . VAL A 1 99 ? -4.214 -9.262 5.097 1.00 98.50 99 VAL A CA 1
ATOM 787 C C . VAL A 1 99 ? -4.674 -9.718 6.485 1.00 98.50 99 VAL A C 1
ATOM 789 O O . VAL A 1 99 ? -5.424 -10.690 6.593 1.00 98.50 99 VAL A O 1
ATOM 792 N N . LYS A 1 100 ? -4.291 -9.014 7.561 1.00 98.44 100 LYS A N 1
ATOM 793 C CA . LYS A 1 100 ? -4.746 -9.333 8.928 1.00 98.44 100 LYS A CA 1
ATOM 794 C C . LYS A 1 100 ? -6.254 -9.197 9.092 1.00 98.44 100 LYS A C 1
ATOM 796 O O . LYS A 1 100 ? -6.848 -10.047 9.755 1.00 98.44 100 LYS A O 1
ATOM 801 N N . GLN A 1 101 ? -6.878 -8.226 8.427 1.00 98.25 101 GLN A N 1
ATOM 802 C CA . GLN A 1 101 ? -8.331 -8.116 8.389 1.00 98.25 101 GLN A CA 1
ATOM 803 C C . GLN A 1 101 ? -8.950 -9.361 7.752 1.00 98.25 101 GLN A C 1
ATOM 805 O O . GLN A 1 101 ? -9.848 -9.973 8.326 1.00 98.25 101 GLN A O 1
ATOM 810 N N . ARG A 1 102 ? -8.437 -9.795 6.593 1.00 97.25 102 ARG A N 1
ATOM 811 C CA . ARG A 1 102 ? -8.912 -11.024 5.938 1.00 97.25 102 ARG A CA 1
ATOM 812 C C . ARG A 1 102 ? -8.704 -12.258 6.814 1.00 97.25 102 ARG A C 1
ATOM 814 O O . ARG A 1 102 ? -9.523 -13.165 6.757 1.00 97.25 102 ARG A O 1
ATOM 821 N N . GLN A 1 103 ? -7.662 -12.287 7.642 1.00 97.00 103 GLN A N 1
ATOM 822 C CA . GLN A 1 103 ? -7.403 -13.365 8.601 1.00 97.00 103 GLN A CA 1
ATOM 823 C C . GLN A 1 103 ? -8.261 -13.300 9.877 1.00 97.00 103 GLN A C 1
ATOM 825 O O . GLN A 1 103 ? -8.199 -14.240 10.664 1.00 97.00 103 GLN A O 1
ATOM 830 N N . GLY A 1 104 ? -9.030 -12.229 10.109 1.00 96.88 104 GLY A N 1
ATOM 831 C CA . GLY A 1 104 ? -9.772 -12.033 11.359 1.00 96.88 104 GLY A CA 1
ATOM 832 C C . GLY A 1 104 ? -8.867 -11.744 12.563 1.00 96.88 104 GLY A C 1
ATOM 833 O O . GLY A 1 104 ? -9.166 -12.178 13.670 1.00 96.88 104 GLY A O 1
ATOM 834 N N . LYS A 1 105 ? -7.732 -11.062 12.350 1.00 98.00 105 LYS A N 1
ATOM 835 C CA . LYS A 1 105 ? -6.730 -10.752 13.387 1.00 98.00 105 LYS A CA 1
ATOM 836 C C . LYS A 1 105 ? -6.715 -9.247 13.709 1.00 98.00 105 LYS A C 1
ATOM 838 O O . LYS A 1 105 ? -5.839 -8.549 13.190 1.00 98.00 105 LYS A O 1
ATOM 843 N N . PRO A 1 106 ? -7.644 -8.738 14.543 1.00 97.69 106 PRO A N 1
ATOM 844 C CA . PRO A 1 106 ? -7.820 -7.300 14.775 1.00 97.69 106 PRO A CA 1
ATOM 845 C C . PRO A 1 106 ? -6.576 -6.623 15.368 1.00 97.69 106 PRO A C 1
ATOM 847 O O . PRO A 1 106 ? -6.173 -5.574 14.875 1.00 97.69 106 PRO A O 1
ATOM 850 N N . ASP A 1 107 ? -5.883 -7.257 16.318 1.00 98.06 107 ASP A N 1
ATOM 851 C CA . ASP A 1 107 ? -4.641 -6.702 16.884 1.00 98.06 107 ASP A CA 1
ATOM 852 C C . ASP A 1 107 ? -3.569 -6.487 15.809 1.00 98.06 107 ASP A C 1
ATOM 854 O O . ASP A 1 107 ? -2.846 -5.489 15.803 1.00 98.06 107 ASP A O 1
ATOM 858 N N . GLY A 1 108 ? -3.505 -7.414 14.847 1.00 98.25 108 GLY A N 1
ATOM 859 C CA . GLY A 1 108 ? -2.625 -7.311 13.693 1.00 98.25 108 GLY A CA 1
ATOM 860 C C . GLY A 1 108 ? -3.000 -6.139 12.788 1.00 98.25 108 GLY A C 1
ATOM 861 O O . GLY A 1 108 ? -2.109 -5.415 12.351 1.00 98.25 108 GLY A O 1
ATOM 862 N N . VAL A 1 109 ? -4.294 -5.921 12.538 1.00 98.75 109 VAL A N 1
ATOM 863 C CA . VAL A 1 109 ? -4.781 -4.760 11.774 1.00 98.75 109 VAL A CA 1
ATOM 864 C C . VAL A 1 109 ? -4.298 -3.468 12.428 1.00 98.75 109 VAL A C 1
ATOM 866 O O . VAL A 1 109 ? -3.624 -2.666 11.779 1.00 98.75 109 VAL A O 1
ATOM 869 N N . CYS A 1 110 ? -4.579 -3.303 13.723 1.00 98.62 110 CYS A N 1
ATOM 870 C CA . CYS A 1 110 ? -4.269 -2.077 14.449 1.00 98.62 110 CYS A CA 1
ATOM 871 C C . CYS A 1 110 ? -2.759 -1.810 14.502 1.00 98.62 110 CYS A C 1
ATOM 873 O O . CYS A 1 110 ? -2.309 -0.691 14.238 1.00 98.62 110 CYS A O 1
ATOM 875 N N . TRP A 1 111 ? -1.959 -2.844 14.785 1.00 98.50 111 TRP A N 1
ATOM 876 C CA . TRP A 1 111 ? -0.503 -2.725 14.854 1.00 98.50 111 TRP A CA 1
ATOM 877 C C . TRP A 1 111 ? 0.109 -2.330 13.507 1.00 98.50 111 TRP A C 1
ATOM 879 O O . TRP A 1 111 ? 0.905 -1.391 13.433 1.00 98.50 111 TRP A O 1
ATOM 889 N N . HIS A 1 112 ? -0.268 -3.025 12.432 1.00 98.75 112 HIS A N 1
ATOM 890 C CA . HIS A 1 112 ? 0.289 -2.776 11.106 1.00 98.75 112 HIS A CA 1
ATOM 891 C C . HIS A 1 112 ? -0.111 -1.392 10.579 1.00 98.75 112 HIS A C 1
ATOM 893 O O . HIS A 1 112 ? 0.749 -0.674 10.067 1.00 98.75 112 HIS A O 1
ATOM 899 N N . ALA A 1 113 ? -1.368 -0.981 10.776 1.00 98.75 113 ALA A N 1
ATOM 900 C CA . ALA A 1 113 ? -1.834 0.346 10.388 1.00 98.75 113 ALA A CA 1
ATOM 901 C C . ALA A 1 113 ? -1.107 1.458 11.161 1.00 98.75 113 ALA A C 1
ATOM 903 O O . ALA A 1 113 ? -0.595 2.396 10.553 1.00 98.75 113 ALA A O 1
ATOM 904 N N . ARG A 1 114 ? -0.938 1.321 12.484 1.00 98.75 114 ARG A N 1
ATOM 905 C CA . ARG A 1 114 ? -0.166 2.290 13.280 1.00 98.75 114 ARG A CA 1
ATOM 906 C C . ARG A 1 114 ? 1.263 2.442 12.757 1.00 98.75 114 ARG A C 1
ATOM 908 O O . ARG A 1 114 ? 1.751 3.562 12.614 1.00 98.75 114 ARG A O 1
ATOM 915 N N . ARG A 1 115 ? 1.929 1.320 12.460 1.00 98.75 115 ARG A N 1
ATOM 916 C CA . ARG A 1 115 ? 3.294 1.326 11.915 1.00 98.75 115 ARG A CA 1
ATOM 917 C C . ARG A 1 115 ? 3.372 1.963 10.528 1.00 98.75 115 ARG A C 1
ATOM 919 O O . ARG A 1 115 ? 4.380 2.600 10.243 1.00 98.75 115 ARG A O 1
ATOM 926 N N . ALA A 1 116 ? 2.344 1.814 9.690 1.00 98.69 116 ALA A N 1
ATOM 927 C CA . ALA A 1 116 ? 2.275 2.499 8.401 1.00 98.69 116 ALA A CA 1
ATOM 928 C C . ALA A 1 116 ? 2.273 4.025 8.586 1.00 98.69 116 ALA A C 1
ATOM 930 O O . ALA A 1 116 ? 3.144 4.702 8.051 1.00 98.69 116 ALA A O 1
ATOM 931 N N . GLY A 1 117 ? 1.382 4.550 9.436 1.00 98.56 117 GLY A N 1
ATOM 932 C CA . GLY A 1 117 ? 1.314 5.988 9.719 1.00 98.56 117 GLY A CA 1
ATOM 933 C C . GLY A 1 117 ? 2.598 6.555 10.342 1.00 98.56 117 GLY A C 1
ATOM 934 O O . GLY A 1 117 ? 3.002 7.665 10.013 1.00 98.56 117 GLY A O 1
ATOM 935 N N . GLU A 1 118 ? 3.278 5.792 11.206 1.00 98.62 118 GLU A N 1
ATOM 936 C CA . GLU A 1 118 ? 4.582 6.169 11.782 1.00 98.62 118 GLU A CA 1
ATOM 937 C C . GLU A 1 118 ? 5.677 6.367 10.723 1.00 98.62 118 GLU A C 1
ATOM 939 O O . GLU A 1 118 ? 6.498 7.268 10.870 1.00 98.62 118 GLU A O 1
ATOM 944 N N . LEU A 1 119 ? 5.684 5.559 9.658 1.00 98.62 119 LEU A N 1
ATOM 945 C CA . LEU A 1 119 ? 6.686 5.640 8.589 1.00 98.62 119 LEU A CA 1
ATOM 946 C C . LEU A 1 119 ? 6.520 6.877 7.698 1.00 98.62 119 LEU A C 1
ATOM 948 O O . LEU A 1 119 ? 7.474 7.271 7.029 1.00 98.62 119 LEU A O 1
ATOM 952 N N . TRP A 1 120 ? 5.332 7.480 7.696 1.00 98.62 120 TRP A N 1
ATOM 953 C CA . TRP A 1 120 ? 4.968 8.573 6.800 1.00 98.62 120 TRP A CA 1
ATOM 954 C C . TRP A 1 120 ? 5.068 9.975 7.420 1.00 98.62 120 TRP A C 1
ATOM 956 O O . TRP A 1 120 ? 5.028 10.945 6.675 1.00 98.62 120 TRP A O 1
ATOM 966 N N . ARG A 1 121 ? 5.227 10.111 8.749 1.00 95.56 121 ARG A N 1
ATOM 967 C CA . ARG A 1 121 ? 5.136 11.413 9.456 1.00 95.56 121 ARG A CA 1
ATOM 968 C C . ARG A 1 121 ? 6.089 12.502 8.961 1.00 95.56 121 ARG A C 1
ATOM 970 O O . ARG A 1 121 ? 5.714 13.664 8.999 1.00 95.56 121 ARG A O 1
ATOM 977 N N . ASP A 1 122 ? 7.279 12.119 8.506 1.00 94.06 122 ASP A N 1
ATOM 978 C CA . ASP A 1 122 ? 8.333 13.046 8.070 1.00 94.06 122 ASP A CA 1
ATOM 979 C C . ASP A 1 122 ? 8.637 12.876 6.574 1.00 94.06 122 ASP A C 1
ATOM 981 O O . ASP A 1 122 ? 9.800 12.859 6.158 1.00 94.06 122 ASP A O 1
ATOM 985 N N . LEU A 1 123 ? 7.598 12.616 5.782 1.00 97.62 123 LEU A N 1
ATOM 986 C CA . LEU A 1 123 ? 7.676 12.630 4.326 1.00 97.62 123 LEU A CA 1
ATOM 987 C C . LEU A 1 123 ? 7.095 13.940 3.775 1.00 97.62 123 LEU A C 1
ATOM 989 O O . LEU A 1 123 ? 6.310 14.594 4.467 1.00 97.62 123 LEU A O 1
ATOM 993 N N . PRO A 1 124 ? 7.454 14.325 2.538 1.00 96.94 124 PRO A N 1
ATOM 994 C CA . PRO A 1 124 ? 6.855 15.479 1.872 1.00 96.94 124 PRO A CA 1
ATOM 995 C C . PRO A 1 124 ? 5.322 15.395 1.827 1.00 96.94 124 PRO A C 1
ATOM 997 O O . PRO A 1 124 ? 4.771 14.305 1.696 1.00 96.94 124 PRO A O 1
ATOM 1000 N N . GLU A 1 125 ? 4.632 16.542 1.876 1.00 95.56 125 GLU A N 1
ATOM 1001 C CA . GLU A 1 125 ? 3.155 16.606 1.864 1.00 95.56 125 GLU A CA 1
ATOM 1002 C C . GLU A 1 125 ? 2.549 15.840 0.679 1.00 95.56 125 GLU A C 1
ATOM 1004 O O . GLU A 1 125 ? 1.559 15.129 0.836 1.00 95.56 125 GLU A O 1
ATOM 1009 N N . MET A 1 126 ? 3.177 15.960 -0.495 1.00 95.69 126 MET A N 1
ATOM 1010 C CA . MET A 1 126 ? 2.854 15.196 -1.695 1.00 95.69 126 MET A CA 1
ATOM 1011 C C . MET A 1 126 ? 4.006 14.254 -2.023 1.00 95.69 126 MET A C 1
ATOM 1013 O O . MET A 1 126 ? 5.127 14.705 -2.258 1.00 95.69 126 MET A O 1
ATOM 1017 N N . PHE A 1 127 ? 3.731 12.954 -2.087 1.00 96.44 127 PHE A N 1
ATOM 1018 C CA . PHE A 1 127 ? 4.741 11.958 -2.426 1.00 96.44 127 PHE A CA 1
ATOM 1019 C C . PHE A 1 127 ? 4.131 10.818 -3.240 1.00 96.44 127 PHE A C 1
ATOM 1021 O O . PHE A 1 127 ? 3.137 10.219 -2.833 1.00 96.44 127 PHE A O 1
ATOM 1028 N N . LEU A 1 128 ? 4.717 10.534 -4.409 1.00 96.06 128 LEU A N 1
ATOM 1029 C CA . LEU A 1 128 ? 4.286 9.462 -5.320 1.00 96.06 128 LEU A CA 1
ATOM 1030 C C . LEU A 1 128 ? 2.780 9.483 -5.652 1.00 96.06 128 LEU A C 1
ATOM 1032 O O . LEU A 1 128 ? 2.120 8.452 -5.703 1.00 96.06 128 LEU A O 1
ATOM 1036 N N . GLY A 1 129 ? 2.217 10.677 -5.843 1.00 95.56 129 GLY A N 1
ATOM 1037 C CA . GLY A 1 129 ? 0.795 10.847 -6.155 1.00 95.56 129 GLY A CA 1
ATOM 1038 C C . GLY A 1 129 ? -0.131 10.804 -4.943 1.00 95.56 129 GLY A C 1
ATOM 1039 O O . GLY A 1 129 ? -1.335 10.949 -5.106 1.00 95.56 129 GLY A O 1
ATOM 1040 N N . PHE A 1 130 ? 0.384 10.655 -3.726 1.00 97.12 130 PHE A N 1
ATOM 1041 C CA . PHE A 1 130 ? -0.427 10.688 -2.515 1.00 97.12 130 PHE A CA 1
ATOM 1042 C C . PHE A 1 130 ? -0.221 11.976 -1.738 1.00 97.12 130 PHE A C 1
ATOM 1044 O O . PHE A 1 130 ? 0.911 12.429 -1.563 1.00 97.12 130 PHE A O 1
ATOM 1051 N N . LYS A 1 131 ? -1.319 12.506 -1.196 1.00 97.25 131 LYS A N 1
ATOM 1052 C CA . LYS A 1 131 ? -1.252 13.442 -0.084 1.00 97.25 131 LYS A CA 1
ATOM 1053 C C . LYS A 1 131 ? -0.957 12.647 1.185 1.00 97.25 131 LYS A C 1
ATOM 1055 O O . LYS A 1 131 ? -1.786 11.871 1.660 1.00 97.25 131 LYS A O 1
ATOM 1060 N N . VAL A 1 132 ? 0.255 12.785 1.708 1.00 97.88 132 VAL A N 1
ATOM 1061 C CA . VAL A 1 132 ? 0.770 11.926 2.782 1.00 97.88 132 VAL A CA 1
ATOM 1062 C C . VAL A 1 132 ? -0.034 12.091 4.072 1.00 97.88 132 VAL A C 1
ATOM 1064 O O . VAL A 1 132 ? -0.272 11.110 4.779 1.00 97.88 132 VAL A O 1
ATOM 1067 N N . SER A 1 133 ? -0.528 13.297 4.351 1.00 97.81 133 SER A N 1
ATOM 1068 C CA . SER A 1 133 ? -1.395 13.559 5.502 1.00 97.81 133 SER A CA 1
ATOM 1069 C C . SER A 1 133 ? -2.691 12.729 5.473 1.00 97.81 133 SER A C 1
ATOM 1071 O O . SER A 1 133 ? -3.091 12.204 6.513 1.00 97.81 133 SER A O 1
ATOM 1073 N N . GLU A 1 134 ? -3.285 12.492 4.297 1.00 97.81 134 GLU A N 1
ATOM 1074 C CA . GLU A 1 134 ? -4.475 11.638 4.137 1.00 97.81 134 GLU A CA 1
ATOM 1075 C C . GLU A 1 134 ? -4.156 10.157 4.388 1.00 97.81 134 GLU A C 1
ATOM 1077 O O . GLU A 1 134 ? -4.934 9.446 5.027 1.00 97.81 134 GLU A O 1
ATOM 1082 N N . LEU A 1 135 ? -2.979 9.689 3.957 1.00 98.38 135 LEU 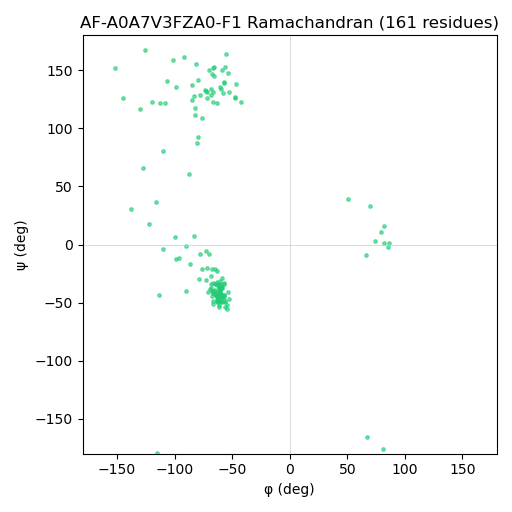A N 1
ATOM 1083 C CA . LEU A 1 135 ? -2.512 8.331 4.252 1.00 98.38 135 LEU A CA 1
ATOM 1084 C C . LEU A 1 135 ? -2.267 8.122 5.754 1.00 98.38 135 LEU A C 1
ATOM 1086 O O . LEU A 1 135 ? -2.647 7.086 6.308 1.00 98.38 135 LEU A O 1
ATOM 1090 N N . ILE A 1 136 ? -1.654 9.101 6.426 1.00 98.62 136 ILE A N 1
ATOM 1091 C CA . ILE A 1 136 ? -1.438 9.074 7.880 1.00 98.62 136 ILE A CA 1
ATOM 1092 C C . ILE A 1 136 ? -2.777 9.061 8.616 1.00 98.62 136 ILE A C 1
ATOM 1094 O O . ILE A 1 136 ? -2.946 8.286 9.561 1.00 98.62 136 ILE A O 1
ATOM 1098 N N . GLU A 1 137 ? -3.728 9.896 8.194 1.00 98.31 137 GLU A N 1
ATOM 1099 C CA . GLU A 1 137 ? -5.057 9.945 8.791 1.00 98.31 137 GLU A CA 1
ATOM 1100 C C . GLU A 1 137 ? -5.776 8.603 8.638 1.00 98.31 137 GLU A C 1
ATOM 1102 O O . GLU A 1 137 ? -6.224 8.039 9.641 1.00 98.31 137 GLU A O 1
ATOM 1107 N N . LEU A 1 138 ? -5.803 8.049 7.423 1.00 98.44 138 LEU A N 1
ATOM 1108 C CA . LEU A 1 138 ? -6.378 6.739 7.134 1.00 98.44 138 LEU A CA 1
ATOM 1109 C C . LEU A 1 138 ? -5.766 5.647 8.022 1.00 98.44 138 LEU A C 1
ATOM 1111 O O . LEU A 1 138 ? -6.479 4.902 8.698 1.00 98.44 138 LEU A O 1
ATOM 1115 N N . ALA A 1 139 ? -4.435 5.567 8.061 1.00 98.62 139 ALA A N 1
ATOM 1116 C CA . ALA A 1 139 ? -3.720 4.599 8.883 1.00 98.62 139 ALA A CA 1
ATOM 1117 C C . ALA A 1 139 ? -4.023 4.783 10.380 1.00 98.62 139 ALA A C 1
ATOM 1119 O O . ALA A 1 139 ? -4.212 3.805 11.105 1.00 98.62 139 ALA A O 1
ATOM 1120 N N . GLY A 1 140 ? -4.121 6.030 10.846 1.00 98.56 140 GLY A N 1
ATOM 1121 C CA . GLY A 1 140 ? -4.489 6.367 12.217 1.00 98.56 140 GLY A CA 1
ATOM 1122 C C . G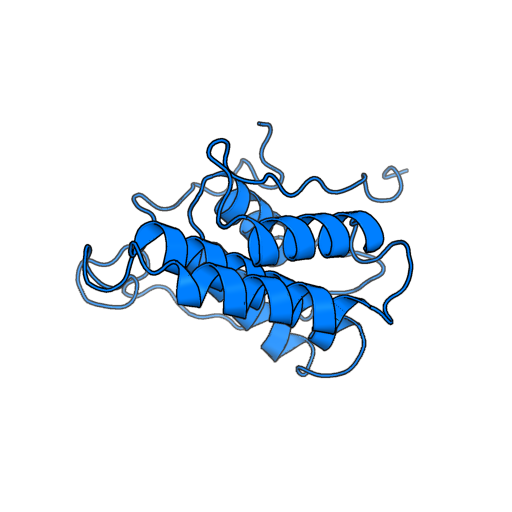LY A 1 140 ? -5.927 5.981 12.568 1.00 98.56 140 GLY A C 1
ATOM 1123 O O . GLY A 1 140 ? -6.167 5.481 13.667 1.00 98.56 140 GLY A O 1
ATOM 1124 N N . GLN A 1 141 ? -6.878 6.177 11.653 1.00 98.38 141 GLN A N 1
ATOM 1125 C CA . GLN A 1 141 ? -8.266 5.744 11.825 1.00 98.38 141 GLN A CA 1
ATOM 1126 C C . GLN A 1 141 ? -8.344 4.217 11.929 1.00 98.38 141 GLN A C 1
ATOM 1128 O O . GLN A 1 141 ? -8.903 3.713 12.902 1.00 98.38 141 GLN A O 1
ATOM 1133 N N . ILE A 1 142 ? -7.696 3.486 11.013 1.00 98.62 142 ILE A N 1
ATOM 1134 C CA . ILE A 1 142 ? -7.644 2.014 11.049 1.00 98.62 142 ILE A CA 1
ATOM 1135 C C . ILE A 1 142 ? -6.978 1.519 12.340 1.00 98.62 142 ILE A C 1
ATOM 1137 O O . ILE A 1 142 ? -7.446 0.569 12.961 1.00 98.62 142 ILE A O 1
ATOM 1141 N N . ALA A 1 143 ? -5.906 2.176 12.784 1.00 98.50 143 ALA A N 1
ATOM 1142 C CA . ALA A 1 143 ? -5.209 1.808 14.012 1.00 98.50 143 ALA A CA 1
ATOM 1143 C C . ALA A 1 143 ? -6.070 1.955 15.277 1.00 98.50 143 ALA A C 1
ATOM 1145 O O . ALA A 1 143 ? -5.873 1.206 16.232 1.00 98.50 143 ALA A O 1
ATOM 1146 N N . ARG A 1 144 ? -6.991 2.928 15.302 1.00 98.25 144 ARG A N 1
ATOM 1147 C CA . ARG A 1 144 ? -7.866 3.201 16.454 1.00 98.25 144 ARG A CA 1
ATOM 1148 C C . ARG A 1 144 ? -9.176 2.420 16.410 1.00 98.25 144 ARG A C 1
ATOM 1150 O O . ARG A 1 144 ? -9.638 1.975 17.453 1.00 98.25 144 ARG A O 1
ATOM 1157 N N . ALA A 1 145 ? -9.778 2.300 15.230 1.00 97.56 145 ALA A N 1
ATOM 1158 C CA . ALA A 1 145 ? -11.134 1.783 15.052 1.00 97.56 145 ALA A CA 1
ATOM 1159 C C . ALA A 1 145 ? -11.187 0.397 14.382 1.00 97.56 145 ALA A C 1
ATOM 1161 O O . ALA A 1 145 ? -12.266 -0.179 14.263 1.00 97.56 145 ALA A O 1
ATOM 1162 N N . GLY A 1 146 ? -10.045 -0.150 13.959 1.00 97.62 146 GLY A N 1
ATOM 1163 C CA . GLY A 1 146 ? -9.982 -1.371 13.161 1.00 97.62 146 GLY A CA 1
ATOM 1164 C C . GLY A 1 146 ? -10.253 -1.116 11.676 1.00 97.62 146 GLY A C 1
ATOM 1165 O O . GLY A 1 146 ? -10.387 0.020 11.223 1.00 97.62 146 GLY A O 1
ATOM 1166 N N . TRP A 1 147 ? -10.298 -2.190 10.886 1.00 97.81 147 TRP A N 1
ATOM 1167 C CA . TRP A 1 147 ? -10.542 -2.076 9.449 1.00 97.81 147 TRP A CA 1
ATOM 1168 C C . TRP A 1 147 ? -11.981 -1.605 9.182 1.00 97.81 147 TRP A C 1
ATOM 1170 O O . TRP A 1 147 ? -12.914 -2.217 9.709 1.00 97.81 147 TRP A O 1
ATOM 1180 N N . PRO A 1 148 ? -12.195 -0.562 8.364 1.00 95.94 148 PRO A N 1
ATOM 1181 C CA . PRO A 1 148 ? -13.528 -0.029 8.109 1.00 95.94 148 PRO A CA 1
ATOM 1182 C C . PRO A 1 148 ? -14.409 -1.023 7.340 1.00 95.94 148 PRO A C 1
ATOM 1184 O O . PRO A 1 148 ? -13.922 -1.845 6.562 1.00 95.94 148 PRO A O 1
ATOM 1187 N N . ALA A 1 149 ? -15.728 -0.925 7.540 1.00 91.94 149 ALA A N 1
ATOM 1188 C CA . ALA A 1 149 ? -16.705 -1.776 6.856 1.00 91.94 149 ALA A CA 1
ATOM 1189 C C . ALA A 1 149 ? -16.661 -1.594 5.328 1.00 91.94 149 ALA A C 1
ATOM 1191 O O . ALA A 1 149 ? -16.658 -2.575 4.585 1.00 91.94 149 ALA A O 1
ATOM 1192 N N . ALA A 1 150 ? -16.571 -0.344 4.865 1.00 93.19 150 ALA A N 1
ATOM 1193 C CA . ALA A 1 150 ? -16.182 -0.037 3.496 1.00 93.19 150 ALA A CA 1
ATOM 1194 C C . ALA A 1 150 ? -14.654 -0.085 3.412 1.00 93.19 150 ALA A C 1
ATOM 1196 O O . ALA A 1 150 ? -13.980 0.685 4.096 1.00 93.19 150 ALA A O 1
ATOM 1197 N N . ALA A 1 151 ? -14.114 -1.003 2.608 1.00 92.56 151 ALA A N 1
ATOM 1198 C CA . ALA A 1 151 ? -12.671 -1.147 2.471 1.00 92.56 151 ALA A CA 1
ATOM 1199 C C . ALA A 1 151 ? -12.034 0.179 2.008 1.00 92.56 151 ALA A C 1
ATOM 1201 O O . ALA A 1 151 ? -12.601 0.859 1.148 1.00 92.56 151 ALA A O 1
ATOM 1202 N N . PRO A 1 152 ? -10.874 0.550 2.572 1.00 94.69 152 PRO A N 1
ATOM 1203 C CA . PRO A 1 152 ? -10.203 1.782 2.212 1.00 94.69 152 PRO A CA 1
ATOM 1204 C C . PRO A 1 152 ? -9.735 1.733 0.762 1.00 94.69 152 PRO A C 1
ATOM 1206 O O . PRO A 1 152 ? -9.312 0.689 0.265 1.00 94.69 152 PRO A O 1
ATOM 1209 N N . ILE A 1 153 ? -9.791 2.887 0.110 1.00 96.19 153 ILE A N 1
ATOM 1210 C CA . ILE A 1 153 ? -9.411 3.058 -1.284 1.00 96.19 153 ILE A CA 1
ATOM 1211 C C . ILE A 1 153 ? -8.271 4.069 -1.352 1.00 96.19 153 ILE A C 1
ATOM 1213 O O . ILE A 1 153 ? -8.400 5.208 -0.909 1.00 96.19 153 ILE A O 1
ATOM 1217 N N . LEU A 1 154 ? -7.155 3.639 -1.924 1.00 96.25 154 LEU A N 1
ATOM 1218 C CA . LEU A 1 154 ? -6.000 4.467 -2.218 1.00 96.25 154 LEU A CA 1
ATOM 1219 C C . LEU A 1 154 ? -6.249 5.204 -3.531 1.00 96.25 154 LEU A C 1
ATOM 1221 O O . LEU A 1 154 ? -6.302 4.593 -4.600 1.00 96.25 154 LEU A O 1
ATOM 1225 N N . THR A 1 155 ? -6.409 6.520 -3.443 1.00 93.19 155 THR A N 1
ATOM 1226 C CA . THR A 1 155 ? -6.594 7.383 -4.611 1.00 93.19 155 THR A CA 1
ATOM 1227 C C . THR A 1 155 ? -5.335 8.206 -4.807 1.00 93.19 155 THR A C 1
ATOM 1229 O O . THR A 1 155 ? -4.935 8.939 -3.906 1.00 93.19 155 THR A O 1
ATOM 1232 N N . VAL A 1 156 ? -4.717 8.078 -5.978 1.00 92.00 156 VAL A N 1
ATOM 1233 C CA . VAL A 1 156 ? -3.612 8.952 -6.371 1.00 92.00 156 VAL A CA 1
ATOM 1234 C C . VAL A 1 156 ? -4.163 10.226 -6.994 1.00 92.00 156 VAL A C 1
ATOM 1236 O O . VAL A 1 156 ? -5.088 10.189 -7.806 1.00 92.00 156 VAL A O 1
ATOM 1239 N N . GLN A 1 157 ? -3.585 11.357 -6.622 1.00 86.31 157 GLN A N 1
ATOM 1240 C CA . GLN A 1 157 ? -3.716 12.602 -7.356 1.00 86.31 157 GLN A CA 1
ATOM 1241 C C . GLN A 1 157 ? -2.897 12.459 -8.641 1.00 86.31 157 GLN A C 1
ATOM 1243 O O . GLN A 1 157 ? -1.768 11.963 -8.605 1.00 86.31 157 GLN A O 1
ATOM 1248 N N . SER A 1 158 ? -3.495 12.813 -9.780 1.00 66.31 158 SER A N 1
ATOM 1249 C CA . SER A 1 158 ? -2.881 12.667 -11.101 1.00 66.31 158 SER A CA 1
ATOM 1250 C C . SER A 1 158 ? -1.437 13.179 -11.101 1.00 66.31 158 SER A C 1
ATOM 1252 O O . SER A 1 158 ? -1.156 14.240 -10.541 1.00 66.31 158 SER A O 1
ATOM 1254 N N . GLY A 1 159 ? -0.527 12.444 -11.753 1.00 60.03 159 GLY A N 1
ATOM 1255 C CA . GLY A 1 159 ? 0.773 13.003 -12.134 1.00 60.03 159 GLY A CA 1
ATOM 1256 C C . GLY A 1 159 ? 0.580 14.276 -12.973 1.00 60.03 159 GLY A C 1
ATOM 1257 O O . GLY A 1 159 ? -0.535 14.507 -13.457 1.00 60.03 159 GLY A O 1
ATOM 1258 N N . PRO A 1 160 ? 1.616 15.119 -13.147 1.00 50.66 160 PRO A N 1
ATOM 1259 C CA . PRO A 1 160 ? 1.525 16.252 -14.060 1.00 50.66 160 PRO A CA 1
ATOM 1260 C C . PRO A 1 160 ? 0.947 15.751 -15.382 1.00 50.66 160 PRO A C 1
ATOM 1262 O O . PRO A 1 160 ? 1.410 14.736 -15.911 1.00 50.66 160 PRO A O 1
ATOM 1265 N N . SER A 1 161 ? -0.120 16.410 -15.843 1.00 44.53 161 SER A N 1
ATOM 1266 C CA . SER A 1 161 ? -0.760 16.126 -17.124 1.00 44.53 161 SER A CA 1
ATOM 1267 C C . SER A 1 161 ? 0.338 15.902 -18.155 1.00 44.53 161 SER A C 1
ATOM 1269 O O . SER A 1 161 ? 1.209 16.764 -18.298 1.00 44.53 161 SER A O 1
ATOM 1271 N N . GLN A 1 162 ? 0.347 14.736 -18.810 1.00 41.53 162 GLN A N 1
ATOM 1272 C CA . GLN A 1 162 ? 1.241 14.551 -19.948 1.00 41.53 162 GLN A CA 1
ATOM 1273 C C . GLN A 1 162 ? 0.996 15.722 -20.915 1.00 41.53 162 GLN A C 1
ATOM 1275 O O 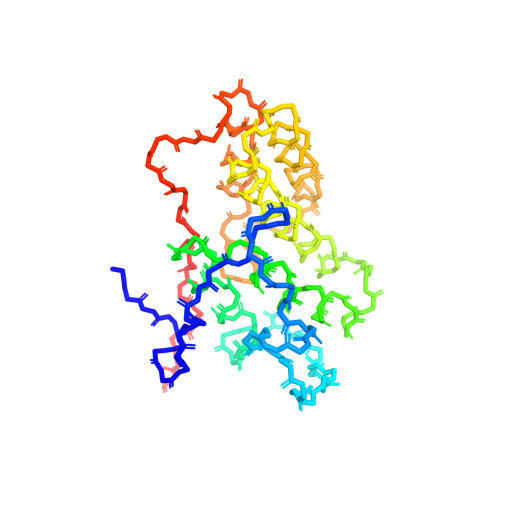. GLN A 1 162 ? -0.175 16.059 -21.127 1.00 41.53 162 GLN A O 1
ATOM 1280 N N . PRO A 1 163 ? 2.058 16.394 -21.394 1.00 42.00 163 PRO A N 1
ATOM 1281 C CA . PRO A 1 163 ? 1.914 17.487 -22.346 1.00 42.00 163 PRO A CA 1
ATOM 1282 C C . PRO A 1 163 ? 1.219 17.031 -23.633 1.00 42.00 163 PRO A C 1
ATOM 1284 O O . PRO A 1 163 ? 1.380 15.846 -24.012 1.00 42.00 163 PRO A O 1
#

Mean predicted aligned error: 3.76 Å

Secondary structure (DSSP, 8-state):
---SSTTSPPPSS---TTTS--TTSTTSTTTT---PPPPPPPTTSGGG-HHHHHHHHHHHTT-HHHHHHHHHHHHHHTTS-HHHHHHHHHHHHHHHHHHHHHTT-HHHHHHHHHHHHHHHTTS-SEETTEEHHHHHHHHHHHHHH-S-SSPP---PPPPS---

Sequence (163 aa):
MNRLVPHLPLPPYGFVPGRNVHPHHPGGHSHGAEHSVPPPLSAERWWECVPYLFGIDLFNHGYYWEAHEAWEGLWQACGREGEMGRFLKGLIKLAAAGVKQRQGKPDGVCWHARRAGELWRDLPEMFLGFKVSELIELAGQIARAGWPAAAPILTVQSGPSQP

pLDDT: mean 93.64, std 9.89, range [41.53, 98.88]

Nearest PDB structures (foldseek):
  7v1m-assembly2_G  TM=5.519E-01  e=2.666E+00  Homo sapiens
  7aie-assembly1_A  TM=5.643E-01  e=7.443E+00  Homo sapiens
  3nf1-assembly1_A  TM=5.220E-01  e=7.443E+00  Homo sapiens
  4y6c-assembly1_A-2  TM=4.805E-01  e=7.880E+00  Podospora anserina
  2n8i-assembly1_A  TM=3.709E-01  e=4.992E+00  synthetic construct

Solvent-accessible surface area (backbone atoms only — not comparable to full-atom values): 9076 Å² total; per-residue (Å²): 131,88,58,80,47,70,88,58,81,78,71,98,66,61,62,43,93,92,76,56,68,54,42,72,38,92,91,18,93,46,41,89,58,82,85,72,80,49,77,55,75,46,78,91,52,41,90,72,37,59,56,61,41,40,20,47,42,29,37,57,72,64,19,15,44,57,18,22,52,38,33,48,44,34,22,57,50,52,67,53,46,70,67,69,12,30,46,35,50,17,52,30,25,40,21,48,12,48,38,22,52,77,66,72,34,62,71,49,19,20,52,26,12,40,53,15,24,65,45,44,74,90,51,61,64,68,50,79,38,29,54,39,67,60,51,31,48,52,20,47,49,27,33,75,73,35,80,60,92,68,73,76,70,80,72,67,51,79,67,83,75,81,129